Protein AF-A0ABD7FSV1-F1 (afdb_monomer_lite)

Sequence (72 aa):
MRVKIKQNENGERYFIIPDEFQKDLSWNEGDLIEWIDNGDSCWTLKKLCQQDALELKAIENSGLKSDYKQSD

Organism: NCBI:txid650003

Foldseek 3Di:
DDWDWDADPVRDIDTDDDPVCCVVLVPDPPFDWDWDDPVPPDIDIGTDDPVVVVVVVVCVVVVNDDPPPPDD

Radius of gyration: 14.55 Å; chains: 1; bounding box: 27×32×31 Å

Structure (mmCIF, N/CA/C/O backbone):
data_AF-A0ABD7FSV1-F1
#
_entry.id   AF-A0ABD7FSV1-F1
#
loop_
_atom_site.group_PDB
_atom_site.id
_atom_site.type_symbol
_atom_site.label_atom_id
_atom_site.label_alt_id
_atom_site.label_comp_id
_atom_site.label_asym_id
_atom_site.label_entity_id
_atom_site.label_seq_id
_atom_site.pdbx_PDB_ins_code
_atom_site.Cartn_x
_atom_site.Cartn_y
_atom_site.Cartn_z
_atom_site.occupancy
_atom_site.B_iso_or_equiv
_atom_site.auth_seq_id
_atom_site.auth_comp_id
_atom_site.auth_asym_id
_atom_site.auth_atom_id
_atom_site.pdbx_PDB_model_num
ATOM 1 N N . MET A 1 1 ? 0.077 -10.871 -10.262 1.00 85.94 1 MET A N 1
ATOM 2 C CA . MET A 1 1 ? -1.195 -10.210 -10.636 1.00 85.94 1 MET A CA 1
ATOM 3 C C . MET A 1 1 ? -0.903 -8.922 -11.405 1.00 85.94 1 MET A C 1
ATOM 5 O O . MET A 1 1 ? 0.180 -8.380 -11.240 1.00 85.94 1 MET A O 1
ATOM 9 N N . ARG A 1 2 ? -1.827 -8.431 -12.243 1.00 91.75 2 ARG A N 1
ATOM 10 C CA . ARG A 1 2 ? -1.760 -7.084 -12.837 1.00 91.75 2 ARG A CA 1
ATOM 11 C C . ARG A 1 2 ? -3.006 -6.289 -12.454 1.00 91.75 2 ARG A C 1
ATOM 13 O O . ARG A 1 2 ? -4.106 -6.822 -12.549 1.00 91.75 2 ARG A O 1
ATOM 20 N N . VAL A 1 3 ? -2.827 -5.027 -12.079 1.00 94.19 3 VAL A N 1
ATOM 21 C CA . VAL A 1 3 ? -3.916 -4.079 -11.798 1.00 94.19 3 VAL A CA 1
ATOM 22 C C . VAL A 1 3 ? -3.834 -2.896 -12.758 1.00 94.19 3 VAL A C 1
ATOM 24 O O . VAL A 1 3 ? -2.779 -2.620 -13.330 1.00 94.19 3 VAL A O 1
ATOM 27 N N . LYS A 1 4 ? -4.957 -2.209 -12.970 1.00 95.94 4 LYS A N 1
ATOM 28 C CA . LYS A 1 4 ? -5.002 -0.992 -13.789 1.00 95.94 4 LYS A CA 1
ATOM 29 C C . LYS A 1 4 ? -4.830 0.230 -12.896 1.00 95.94 4 LYS A C 1
ATOM 31 O O . LYS A 1 4 ? -5.567 0.376 -11.923 1.00 95.94 4 LYS A O 1
ATOM 36 N N . ILE A 1 5 ? -3.914 1.115 -13.277 1.00 95.88 5 ILE A N 1
ATOM 37 C CA . ILE A 1 5 ? -3.822 2.453 -12.695 1.00 95.88 5 ILE A CA 1
ATOM 38 C C . ILE A 1 5 ? -4.967 3.300 -13.257 1.00 95.88 5 ILE A C 1
ATOM 40 O O . ILE A 1 5 ? -5.187 3.337 -14.469 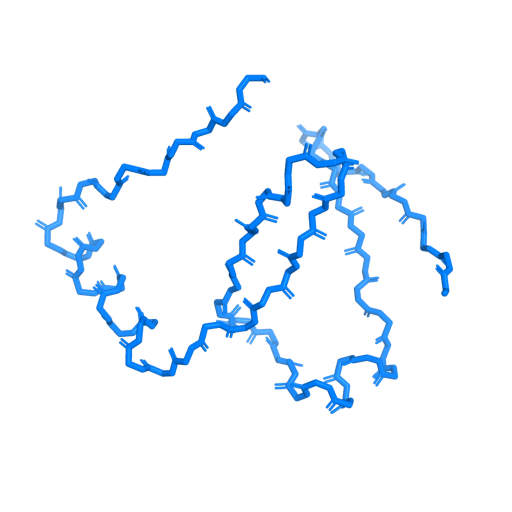1.00 95.88 5 ILE A O 1
ATOM 44 N N . LYS A 1 6 ? -5.707 3.949 -12.368 1.00 97.56 6 LYS A N 1
ATOM 45 C CA . LYS A 1 6 ? -6.764 4.914 -12.664 1.00 97.56 6 LYS A CA 1
ATOM 46 C C . LYS A 1 6 ? -6.275 6.319 -12.325 1.00 97.56 6 LYS A C 1
ATOM 48 O O . LYS A 1 6 ? -5.283 6.481 -11.618 1.00 97.56 6 LYS A O 1
ATOM 53 N N . GLN A 1 7 ? -6.986 7.319 -12.825 1.00 97.88 7 GLN A N 1
ATOM 54 C CA . GLN A 1 7 ? -6.758 8.724 -12.510 1.00 97.88 7 GLN A CA 1
ATOM 55 C C . GLN A 1 7 ? -8.062 9.320 -11.975 1.00 97.88 7 GLN A C 1
ATOM 57 O O . GLN A 1 7 ? -9.130 8.992 -12.498 1.00 97.88 7 GLN A O 1
ATOM 62 N N . ASN A 1 8 ? -7.997 10.116 -10.909 1.00 96.38 8 ASN A N 1
ATOM 63 C CA . ASN A 1 8 ? -9.156 10.849 -10.394 1.00 96.38 8 ASN A CA 1
ATOM 64 C C . ASN A 1 8 ? -9.292 12.226 -11.075 1.00 96.38 8 ASN A C 1
ATOM 66 O O . ASN A 1 8 ? -8.479 12.600 -11.920 1.00 96.38 8 ASN A O 1
ATOM 70 N N . GLU A 1 9 ? -10.326 12.982 -10.707 1.00 97.38 9 GLU A N 1
ATOM 71 C CA . GLU A 1 9 ? -10.619 14.311 -11.270 1.00 97.38 9 GLU A CA 1
ATOM 72 C C . GLU A 1 9 ? -9.518 15.348 -10.981 1.00 97.38 9 GLU A C 1
ATOM 74 O O . GLU A 1 9 ? -9.323 16.269 -11.770 1.00 97.38 9 GLU A O 1
ATOM 79 N N . ASN A 1 10 ? -8.744 15.153 -9.907 1.00 96.25 10 ASN A N 1
ATOM 80 C CA . ASN A 1 10 ? -7.607 16.002 -9.530 1.00 96.25 10 ASN A CA 1
ATOM 81 C C . ASN A 1 10 ? -6.320 15.647 -10.293 1.00 96.25 10 ASN A C 1
ATOM 83 O O . ASN A 1 10 ? -5.284 16.282 -10.110 1.00 96.25 10 ASN A O 1
ATOM 87 N N . GLY A 1 11 ? -6.365 14.617 -11.140 1.00 95.56 11 GLY A N 1
ATOM 88 C CA . GLY A 1 11 ? -5.220 14.138 -11.897 1.00 95.56 11 GLY A CA 1
ATOM 89 C C . GLY A 1 11 ? -4.319 13.156 -11.141 1.00 95.56 11 GLY A C 1
ATOM 90 O O . GLY A 1 11 ? -3.320 12.712 -11.711 1.00 95.56 11 GLY A O 1
ATOM 91 N N . GLU A 1 12 ? -4.669 12.766 -9.916 1.00 96.19 12 GLU A N 1
ATOM 92 C CA . GLU A 1 12 ? -3.892 11.836 -9.096 1.00 96.19 12 GLU A CA 1
ATOM 93 C C . GLU A 1 12 ? -4.096 10.397 -9.563 1.00 96.19 12 GLU A C 1
ATOM 95 O O . GLU A 1 12 ? -5.205 9.975 -9.911 1.00 96.19 12 GLU A O 1
ATOM 100 N N . ARG A 1 13 ? -3.009 9.625 -9.556 1.00 95.62 13 ARG A N 1
ATOM 101 C CA . ARG A 1 13 ? -3.017 8.227 -9.981 1.00 95.62 13 ARG A CA 1
ATOM 102 C C . ARG A 1 13 ? -3.201 7.308 -8.786 1.00 95.62 13 ARG A C 1
ATOM 104 O O . ARG A 1 13 ? -2.493 7.431 -7.795 1.00 95.62 13 ARG A O 1
ATOM 111 N N . TYR A 1 14 ? -4.101 6.344 -8.918 1.00 94.88 14 TYR A N 1
ATOM 112 C CA . TYR A 1 14 ? -4.370 5.350 -7.884 1.00 94.88 14 TYR A CA 1
ATOM 113 C C . TYR A 1 14 ? -4.682 3.989 -8.503 1.00 94.88 14 TYR A C 1
ATOM 115 O O . TYR A 1 14 ? -4.998 3.870 -9.688 1.00 94.88 14 TYR A O 1
ATOM 123 N N . PHE A 1 15 ? -4.620 2.940 -7.697 1.00 94.88 15 PHE A N 1
ATOM 124 C CA . PHE A 1 15 ? -5.130 1.622 -8.052 1.00 94.88 15 PHE A CA 1
ATOM 125 C C . PHE A 1 15 ? -5.914 1.054 -6.878 1.00 94.88 15 PHE A C 1
ATOM 127 O O . PHE A 1 15 ? -5.774 1.505 -5.745 1.00 94.88 15 PHE A O 1
ATOM 134 N N . ILE A 1 16 ? -6.775 0.087 -7.171 1.00 93.69 16 ILE A N 1
ATOM 135 C CA . ILE A 1 16 ? -7.570 -0.592 -6.151 1.00 93.69 16 ILE A CA 1
ATOM 136 C C . ILE A 1 16 ? -6.819 -1.847 -5.728 1.00 93.69 16 ILE A C 1
ATOM 138 O O . ILE A 1 16 ? -6.409 -2.625 -6.596 1.00 93.69 16 ILE A O 1
ATOM 142 N N . ILE A 1 17 ? -6.641 -2.025 -4.417 1.00 92.56 17 ILE A N 1
ATOM 143 C CA . ILE A 1 17 ? -6.115 -3.264 -3.845 1.00 92.56 17 ILE A CA 1
ATOM 144 C C . ILE A 1 17 ? -7.169 -4.357 -4.041 1.00 92.56 17 ILE A C 1
ATOM 146 O O . ILE A 1 17 ? -8.302 -4.179 -3.602 1.00 92.56 17 ILE A O 1
ATOM 150 N N . PRO A 1 18 ? -6.840 -5.466 -4.715 1.00 94.00 18 PRO A N 1
ATOM 151 C CA . PRO A 1 18 ? -7.799 -6.543 -4.936 1.00 94.00 18 PRO A CA 1
ATOM 152 C C . PRO A 1 18 ? -8.181 -7.251 -3.636 1.00 94.00 18 PRO A C 1
ATOM 154 O O . PRO A 1 18 ? -7.323 -7.478 -2.782 1.00 94.00 18 PRO A O 1
ATOM 157 N N . ASP A 1 19 ? -9.452 -7.643 -3.523 1.00 92.44 19 ASP A N 1
ATOM 158 C CA . ASP A 1 19 ? -10.048 -8.204 -2.303 1.00 92.44 19 ASP A CA 1
ATOM 159 C C . ASP A 1 19 ? -9.270 -9.392 -1.720 1.00 92.44 19 ASP A C 1
ATOM 161 O O . ASP A 1 19 ? -9.234 -9.567 -0.503 1.00 92.44 19 ASP A O 1
ATOM 165 N N . GLU A 1 20 ? -8.654 -10.220 -2.572 1.00 93.88 20 GLU A N 1
ATOM 166 C CA . GLU A 1 20 ? -7.825 -11.348 -2.130 1.00 93.88 20 GLU A CA 1
ATOM 167 C C . GLU A 1 20 ? -6.621 -10.878 -1.306 1.00 93.88 20 GLU A C 1
ATOM 169 O O . GLU A 1 20 ? -6.427 -11.337 -0.185 1.00 93.88 20 GLU A O 1
ATOM 174 N N . PHE A 1 21 ? -5.888 -9.871 -1.785 1.00 91.94 21 PHE A N 1
ATOM 175 C CA . PHE A 1 21 ? -4.736 -9.329 -1.069 1.00 91.94 21 PHE A CA 1
ATOM 176 C C . PHE A 1 21 ? -5.144 -8.511 0.143 1.00 91.94 21 PHE A C 1
ATOM 178 O O . PHE A 1 21 ? -4.451 -8.534 1.156 1.00 91.94 21 PHE A O 1
ATOM 185 N N . GLN A 1 22 ? -6.276 -7.813 0.064 1.00 92.38 22 GLN A N 1
ATOM 186 C CA . GLN A 1 22 ? -6.806 -7.089 1.208 1.00 92.38 22 GLN A CA 1
ATOM 187 C C . GLN A 1 22 ? -7.061 -8.038 2.392 1.00 92.38 22 GLN A C 1
ATOM 189 O O . GLN A 1 22 ? -6.667 -7.741 3.520 1.00 92.38 22 GLN A O 1
ATOM 194 N N . LYS A 1 23 ? -7.660 -9.207 2.125 1.00 93.12 23 LYS A N 1
ATOM 195 C CA . LYS A 1 23 ? -7.925 -10.241 3.135 1.00 93.12 23 LYS A CA 1
ATO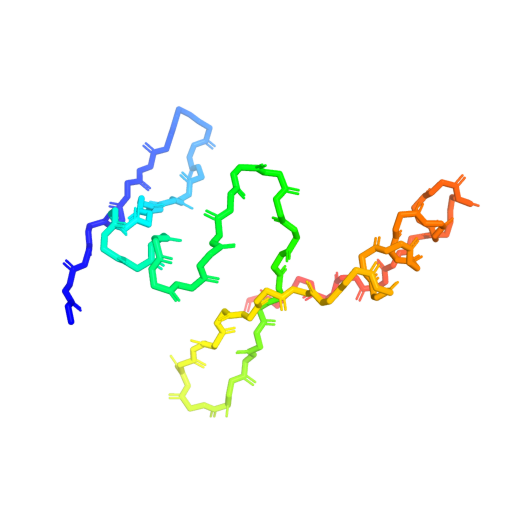M 196 C C . LYS A 1 23 ? -6.646 -10.923 3.605 1.00 93.12 23 LYS A C 1
ATOM 198 O O . LYS A 1 23 ? -6.407 -10.974 4.810 1.00 93.12 23 LYS A O 1
ATOM 203 N N . ASP A 1 24 ? -5.814 -11.386 2.676 1.00 94.88 24 ASP A N 1
ATOM 204 C CA . ASP A 1 24 ? -4.596 -12.141 2.992 1.00 94.88 24 ASP A CA 1
ATOM 205 C C . ASP A 1 24 ? -3.596 -11.309 3.803 1.00 94.88 24 ASP A C 1
ATOM 207 O O . ASP A 1 24 ? -2.953 -11.816 4.720 1.00 94.88 24 ASP A O 1
ATOM 211 N N . LEU A 1 25 ? -3.498 -10.010 3.509 1.00 92.19 25 LEU A N 1
ATOM 212 C CA . LEU A 1 25 ? -2.626 -9.084 4.230 1.00 92.19 25 LEU A CA 1
ATOM 213 C C . LEU A 1 25 ? -3.311 -8.435 5.439 1.00 92.19 25 LEU A C 1
ATOM 215 O O . LEU A 1 25 ? -2.655 -7.719 6.197 1.00 92.19 25 LEU A O 1
ATOM 219 N N . SER A 1 26 ? -4.614 -8.670 5.634 1.00 93.50 26 SER A N 1
ATOM 220 C CA . SER A 1 26 ? -5.429 -8.016 6.667 1.00 93.50 26 SER A CA 1
ATOM 221 C C . SER A 1 26 ? -5.309 -6.485 6.625 1.00 93.50 26 SER A C 1
ATOM 223 O O . SER A 1 26 ? -5.086 -5.830 7.652 1.00 93.50 26 SER A O 1
ATOM 225 N N . TRP A 1 27 ? -5.395 -5.915 5.421 1.00 93.38 27 TRP A N 1
ATOM 226 C CA . TRP A 1 27 ? -5.417 -4.470 5.194 1.00 93.38 27 TRP A CA 1
ATOM 227 C C . TRP A 1 27 ? -6.855 -3.966 5.227 1.00 93.38 27 TRP A C 1
ATOM 229 O O . TRP A 1 27 ? -7.733 -4.497 4.557 1.00 93.38 27 TRP A O 1
ATOM 239 N N . ASN A 1 28 ? -7.099 -2.910 5.982 1.00 91.19 28 ASN A N 1
ATOM 240 C CA . ASN A 1 28 ? -8.388 -2.253 6.098 1.00 91.19 28 ASN A CA 1
ATOM 241 C C . ASN A 1 28 ? -8.242 -0.783 5.707 1.00 91.19 28 ASN A C 1
ATOM 243 O O . ASN A 1 28 ? -7.150 -0.213 5.737 1.00 91.19 28 ASN A O 1
ATOM 247 N N . GLU A 1 29 ? -9.357 -0.159 5.342 1.00 90.88 29 GLU A N 1
ATOM 248 C CA . GLU A 1 29 ? -9.379 1.283 5.118 1.00 90.88 29 GLU A CA 1
ATOM 249 C C . GLU A 1 29 ? -8.892 2.027 6.371 1.00 90.88 29 GLU A C 1
ATOM 251 O O . GLU A 1 29 ? -9.280 1.708 7.496 1.00 90.88 29 GLU A O 1
ATOM 256 N N . GLY A 1 30 ? -8.014 3.011 6.170 1.00 89.44 30 GLY A N 1
ATOM 257 C CA . GLY A 1 30 ? -7.397 3.782 7.251 1.00 89.44 30 GLY A CA 1
ATOM 258 C C . GLY A 1 30 ? -6.122 3.174 7.848 1.00 89.44 30 GLY A C 1
ATOM 259 O O . GLY A 1 30 ? -5.475 3.839 8.660 1.00 89.44 30 GLY A O 1
ATOM 260 N N . ASP A 1 31 ? -5.720 1.963 7.447 1.00 91.50 31 ASP A N 1
ATOM 261 C CA . ASP A 1 31 ? -4.391 1.447 7.780 1.00 91.50 31 ASP A CA 1
ATOM 262 C C . ASP A 1 31 ? -3.300 2.294 7.112 1.00 91.50 31 ASP A C 1
ATOM 264 O O . ASP A 1 31 ? -3.391 2.647 5.934 1.00 91.50 31 ASP A O 1
ATOM 268 N N . LEU A 1 32 ? -2.240 2.596 7.865 1.00 92.25 32 LEU A N 1
ATOM 269 C CA . LEU A 1 32 ? -1.075 3.286 7.323 1.00 92.25 32 LEU A CA 1
ATOM 270 C C . LEU A 1 32 ? -0.133 2.284 6.653 1.00 92.25 32 LEU A C 1
ATOM 272 O O . LEU A 1 32 ? 0.156 1.212 7.193 1.00 92.25 32 LEU A O 1
ATOM 276 N N . ILE A 1 33 ? 0.364 2.667 5.483 1.00 92.38 33 ILE A N 1
ATOM 277 C CA . ILE A 1 33 ? 1.333 1.899 4.710 1.00 92.38 33 ILE A CA 1
ATOM 278 C C . ILE A 1 33 ? 2.578 2.739 4.443 1.00 92.38 33 ILE A C 1
ATOM 280 O O . ILE A 1 33 ? 2.511 3.960 4.319 1.00 92.38 33 ILE A O 1
ATOM 284 N N . GLU A 1 34 ? 3.703 2.058 4.322 1.00 92.88 34 GLU A N 1
ATOM 285 C CA . GLU A 1 34 ? 4.987 2.610 3.926 1.00 92.88 34 GLU A CA 1
ATOM 286 C C . GLU A 1 34 ? 5.312 2.178 2.496 1.00 92.88 34 GLU A C 1
ATOM 288 O O . GLU A 1 34 ? 5.107 1.017 2.124 1.00 92.88 34 GLU A O 1
ATOM 293 N N . TRP A 1 35 ? 5.832 3.123 1.714 1.00 92.94 35 TRP A N 1
ATOM 294 C CA . TRP A 1 35 ? 6.418 2.879 0.402 1.00 92.94 35 TRP A CA 1
ATOM 295 C C . TRP A 1 35 ? 7.933 2.806 0.544 1.00 92.94 35 TRP A C 1
ATOM 297 O O . TRP A 1 35 ? 8.562 3.770 0.972 1.00 92.94 35 TRP A O 1
ATOM 307 N N . ILE A 1 36 ? 8.512 1.674 0.162 1.00 95.25 36 ILE A N 1
ATOM 308 C CA . ILE A 1 36 ? 9.953 1.437 0.229 1.00 95.25 36 ILE A CA 1
ATOM 309 C C . ILE A 1 36 ? 10.473 1.315 -1.202 1.00 95.25 36 ILE A C 1
ATOM 311 O O . ILE A 1 36 ? 10.037 0.428 -1.939 1.00 95.25 36 ILE A O 1
ATOM 315 N N . ASP A 1 37 ? 11.386 2.204 -1.588 1.00 95.38 37 ASP A N 1
ATOM 316 C CA . ASP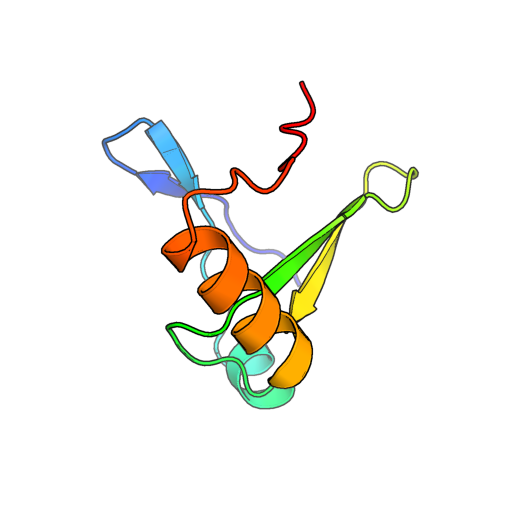 A 1 37 ? 12.145 2.080 -2.834 1.00 95.38 37 ASP A CA 1
ATOM 317 C C . ASP A 1 37 ? 13.203 0.985 -2.663 1.00 95.38 37 ASP A C 1
ATOM 319 O O . ASP A 1 37 ? 14.047 1.052 -1.765 1.00 95.38 37 ASP A O 1
ATOM 323 N N . ASN A 1 38 ? 13.151 -0.038 -3.514 1.00 96.31 38 ASN A N 1
ATOM 324 C CA . ASN A 1 38 ? 14.098 -1.147 -3.469 1.00 96.31 38 ASN A CA 1
ATOM 325 C C . ASN A 1 38 ? 15.385 -0.854 -4.269 1.00 96.31 38 ASN A C 1
ATOM 327 O O . ASN A 1 38 ? 16.315 -1.660 -4.246 1.00 96.31 38 ASN A O 1
ATOM 331 N N . GLY A 1 39 ? 15.461 0.275 -4.986 1.00 96.00 39 GLY A N 1
ATOM 332 C CA . GLY A 1 39 ? 16.619 0.669 -5.795 1.00 96.00 39 GLY A CA 1
ATOM 333 C C . GLY A 1 39 ? 16.749 -0.077 -7.128 1.00 96.00 39 GLY A C 1
ATOM 334 O O . GLY A 1 39 ? 17.750 0.070 -7.827 1.00 96.00 39 GLY A O 1
ATOM 335 N N . ASP A 1 40 ? 15.746 -0.869 -7.503 1.00 95.44 40 ASP A N 1
ATOM 336 C CA . ASP A 1 40 ? 15.699 -1.691 -8.719 1.00 95.44 40 ASP A CA 1
ATOM 337 C C . ASP A 1 40 ? 14.511 -1.320 -9.627 1.00 95.44 40 ASP A C 1
ATOM 339 O O . ASP A 1 40 ? 14.036 -2.124 -10.430 1.00 95.44 40 ASP A O 1
ATOM 343 N N . SER A 1 41 ? 14.029 -0.076 -9.506 1.00 93.81 41 SER A N 1
ATOM 344 C CA . SER A 1 41 ? 12.784 0.415 -10.125 1.00 93.81 41 SER A CA 1
ATOM 345 C C . SER A 1 41 ? 11.517 -0.316 -9.660 1.00 93.81 41 SER A C 1
ATOM 347 O O . SER A 1 41 ? 10.454 -0.141 -10.261 1.00 93.81 41 SER A O 1
ATOM 349 N N . CYS A 1 42 ? 11.600 -1.108 -8.588 1.00 94.50 42 CYS A N 1
ATOM 350 C CA . CYS A 1 42 ? 10.451 -1.683 -7.908 1.00 94.50 42 CYS A CA 1
ATOM 351 C C . CYS A 1 42 ? 10.248 -1.025 -6.542 1.00 94.50 42 CYS A C 1
ATOM 353 O O . CYS A 1 42 ? 11.181 -0.564 -5.888 1.00 94.50 42 CYS A O 1
ATOM 355 N N . TRP A 1 43 ? 8.993 -1.028 -6.105 1.00 94.75 43 TRP A N 1
ATOM 356 C CA . TRP A 1 43 ? 8.583 -0.492 -4.815 1.00 94.75 43 TRP A CA 1
ATOM 357 C C . TRP A 1 43 ? 7.900 -1.579 -3.998 1.00 94.75 43 TRP A C 1
ATOM 359 O O . TRP A 1 43 ? 7.113 -2.367 -4.531 1.00 94.75 43 TRP A O 1
ATOM 369 N N . THR A 1 44 ? 8.170 -1.594 -2.698 1.00 94.75 44 THR A N 1
ATOM 370 C CA . THR A 1 44 ? 7.476 -2.443 -1.732 1.00 94.75 44 THR A CA 1
ATOM 371 C C . THR A 1 44 ? 6.463 -1.601 -0.968 1.00 94.75 44 THR A C 1
ATOM 373 O O . THR A 1 44 ? 6.816 -0.558 -0.425 1.00 94.75 44 THR A O 1
ATOM 376 N N . LEU A 1 45 ? 5.212 -2.063 -0.891 1.00 94.75 45 LEU A N 1
ATOM 377 C CA . LEU A 1 45 ? 4.228 -1.500 0.032 1.00 94.75 45 LEU A CA 1
ATOM 378 C C . LEU A 1 45 ? 4.146 -2.400 1.262 1.00 94.75 45 LEU A C 1
ATOM 380 O O . LEU A 1 45 ? 3.902 -3.603 1.142 1.00 94.75 45 LEU A O 1
ATOM 384 N N . LYS A 1 46 ? 4.310 -1.818 2.446 1.00 93.44 46 LYS A N 1
ATOM 385 C CA . LYS A 1 46 ? 4.283 -2.540 3.718 1.00 93.44 46 LYS A CA 1
ATOM 386 C C . LYS A 1 46 ? 3.306 -1.868 4.673 1.00 93.44 46 LYS A C 1
ATOM 388 O O . LYS A 1 46 ? 3.376 -0.663 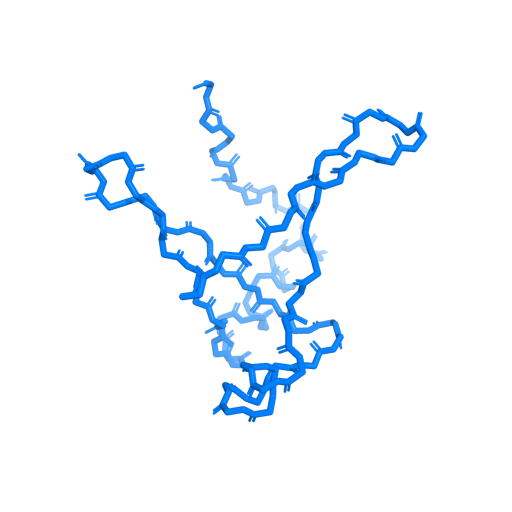4.876 1.00 93.44 46 LYS A O 1
ATOM 393 N N . LYS A 1 47 ? 2.418 -2.641 5.301 1.00 93.75 47 LYS A N 1
ATOM 394 C CA . LYS A 1 47 ? 1.577 -2.124 6.388 1.00 93.75 47 LYS A CA 1
ATOM 395 C C . LYS A 1 47 ? 2.445 -1.793 7.594 1.00 93.75 47 LYS A C 1
ATOM 397 O O . LYS A 1 47 ? 3.239 -2.628 8.035 1.00 93.75 47 LYS A O 1
ATOM 402 N N . LEU A 1 48 ? 2.283 -0.583 8.113 1.00 93.06 48 LEU A N 1
ATOM 403 C CA . LEU A 1 48 ? 2.956 -0.167 9.332 1.00 93.06 48 LEU A CA 1
ATOM 404 C C . LEU A 1 48 ? 2.385 -0.922 10.525 1.00 93.06 48 LEU A C 1
ATOM 406 O O . LEU A 1 48 ? 1.187 -1.221 10.588 1.00 93.06 48 LEU A O 1
ATOM 410 N N . CYS A 1 49 ? 3.251 -1.239 11.485 1.00 90.44 49 CYS A N 1
ATOM 411 C CA . CYS A 1 49 ? 2.769 -1.794 12.734 1.00 90.44 49 CYS A CA 1
ATOM 412 C C . CYS A 1 49 ? 2.069 -0.702 13.553 1.00 90.44 49 CYS A C 1
ATOM 414 O O . CYS A 1 49 ? 2.220 0.497 13.307 1.00 90.44 49 CYS A O 1
ATOM 416 N N . GLN A 1 50 ? 1.285 -1.121 14.544 1.00 86.81 50 GLN A N 1
ATOM 417 C CA . GLN A 1 50 ? 0.528 -0.185 15.369 1.00 86.81 50 GLN A CA 1
ATOM 418 C C . GLN A 1 50 ? 1.433 0.821 16.093 1.00 86.81 50 GLN A C 1
ATOM 420 O O . GLN A 1 50 ? 1.044 1.975 16.238 1.00 86.81 50 GLN A O 1
ATOM 425 N N . GLN A 1 51 ? 2.629 0.398 16.510 1.00 88.44 51 GLN A N 1
ATOM 426 C CA . GLN A 1 51 ? 3.591 1.269 17.181 1.00 88.44 51 GLN A CA 1
ATOM 427 C C . GLN A 1 51 ? 4.070 2.389 16.245 1.00 88.44 51 GLN A C 1
ATOM 429 O O . GLN A 1 51 ? 3.876 3.560 16.560 1.00 88.44 51 GLN A O 1
ATOM 434 N N . ASP A 1 52 ? 4.569 2.041 15.057 1.00 89.62 52 ASP A N 1
ATOM 435 C CA . ASP A 1 52 ? 5.047 3.016 14.064 1.00 89.62 52 ASP A CA 1
ATOM 436 C C . ASP A 1 52 ? 3.923 3.974 13.630 1.00 89.62 52 ASP A C 1
ATOM 438 O O . ASP A 1 52 ? 4.114 5.182 13.494 1.00 89.62 52 ASP A O 1
ATOM 442 N N . ALA A 1 53 ? 2.704 3.448 13.469 1.00 87.75 53 ALA A N 1
ATOM 443 C CA . ALA A 1 53 ? 1.534 4.250 13.131 1.00 87.75 53 ALA A CA 1
ATOM 444 C C . ALA A 1 53 ? 1.164 5.258 14.236 1.00 87.75 53 ALA A C 1
ATOM 446 O O . ALA A 1 53 ? 0.717 6.365 13.931 1.00 87.75 53 ALA A O 1
ATOM 447 N N . LEU A 1 54 ? 1.318 4.888 15.512 1.00 87.75 54 LEU A N 1
ATOM 448 C CA . LEU A 1 54 ? 1.085 5.790 16.644 1.00 87.75 54 LEU A CA 1
ATOM 449 C C . LEU A 1 54 ? 2.160 6.874 16.726 1.00 87.75 54 LEU A C 1
ATOM 451 O O . LEU A 1 54 ? 1.830 8.029 16.989 1.00 87.75 54 LEU A O 1
ATOM 455 N N . GLU A 1 55 ? 3.417 6.526 16.464 1.00 87.69 55 GLU A N 1
ATOM 456 C CA . GLU A 1 55 ? 4.531 7.475 16.461 1.00 87.69 55 GLU A CA 1
ATOM 457 C C . GLU A 1 55 ? 4.372 8.530 15.363 1.00 87.69 55 GLU A C 1
ATOM 459 O O . GLU A 1 55 ? 4.469 9.724 15.650 1.00 87.69 55 GLU A O 1
ATOM 464 N N . LEU A 1 56 ? 4.010 8.128 14.140 1.00 84.62 56 LEU A N 1
ATOM 465 C CA . LEU A 1 56 ? 3.724 9.071 13.053 1.00 84.62 56 LEU A CA 1
ATOM 466 C C . LEU A 1 56 ? 2.584 10.028 13.405 1.00 84.62 56 LEU A C 1
ATOM 468 O O . LEU A 1 56 ? 2.712 11.238 13.224 1.00 84.62 56 LEU A O 1
ATOM 472 N N . LYS A 1 57 ? 1.490 9.503 13.968 1.00 83.81 57 LYS A N 1
ATOM 473 C CA . LYS A 1 57 ? 0.354 10.324 14.409 1.00 83.81 57 LYS A CA 1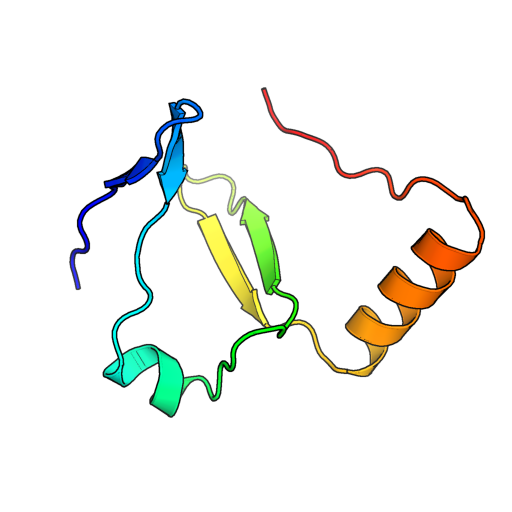
ATOM 474 C C . LYS A 1 57 ? 0.749 11.285 15.531 1.00 83.81 57 LYS A C 1
ATOM 476 O O . LYS A 1 57 ? 0.266 12.413 15.569 1.00 83.81 57 LYS A O 1
ATOM 481 N N . ALA A 1 58 ? 1.614 10.866 16.454 1.00 84.06 58 ALA A N 1
ATOM 482 C CA . ALA A 1 58 ? 2.108 11.730 17.522 1.00 84.06 58 ALA A CA 1
ATOM 483 C C . ALA A 1 58 ? 2.987 12.868 16.975 1.00 84.06 58 ALA A C 1
ATOM 485 O O . ALA A 1 58 ? 2.848 14.009 17.419 1.00 84.06 58 ALA A O 1
ATOM 486 N N . ILE A 1 59 ? 3.837 12.579 15.984 1.00 82.06 59 ILE A N 1
ATOM 487 C CA . ILE A 1 59 ? 4.688 13.570 15.313 1.00 82.06 59 ILE A CA 1
ATOM 488 C C . ILE A 1 59 ? 3.832 14.579 14.539 1.00 82.06 59 ILE A C 1
ATOM 490 O O . ILE A 1 59 ? 3.996 15.783 14.740 1.00 82.06 59 ILE A O 1
ATOM 494 N N . GLU A 1 60 ? 2.865 14.116 13.746 1.00 80.75 60 GLU A N 1
ATOM 495 C CA . GLU A 1 60 ? 1.949 14.986 12.998 1.00 80.75 60 GLU A CA 1
ATOM 496 C C . GLU A 1 60 ? 1.171 15.927 13.935 1.00 80.75 60 GLU A C 1
ATOM 498 O O . GLU A 1 60 ? 1.151 17.142 13.730 1.00 80.75 60 GLU A O 1
ATOM 503 N N . ASN A 1 61 ? 0.629 15.394 15.037 1.00 76.31 61 ASN A N 1
ATOM 504 C CA . ASN A 1 61 ? -0.077 16.183 16.053 1.00 76.31 61 ASN A CA 1
ATOM 505 C C . ASN A 1 61 ? 0.827 17.187 16.789 1.00 76.31 61 ASN A C 1
ATOM 507 O O . ASN A 1 61 ? 0.337 18.188 17.309 1.00 76.31 61 ASN A O 1
ATOM 511 N N . SER A 1 62 ? 2.138 16.936 16.843 1.00 78.12 62 SER A N 1
ATOM 512 C CA . SER A 1 62 ? 3.115 17.843 17.457 1.00 78.12 62 SER A CA 1
ATOM 513 C C . SER A 1 62 ? 3.531 19.005 16.543 1.00 78.12 62 SER A C 1
ATOM 515 O O . SER A 1 62 ? 4.286 19.879 16.968 1.00 78.12 62 SER A O 1
ATOM 517 N N . GLY A 1 63 ? 3.047 19.040 15.293 1.00 64.62 63 GLY A N 1
ATOM 518 C CA . GLY A 1 63 ? 3.386 20.071 14.307 1.00 64.62 63 GLY A CA 1
ATOM 519 C C . GLY A 1 63 ? 4.806 19.953 13.742 1.00 64.62 63 GLY A C 1
ATOM 520 O O . GLY A 1 63 ? 5.244 20.817 12.979 1.00 64.62 63 GLY A O 1
ATOM 521 N N . LEU A 1 64 ? 5.527 18.886 14.091 1.00 61.75 64 LEU A N 1
ATOM 522 C CA . LEU A 1 64 ? 6.786 18.520 13.463 1.00 61.75 64 LEU A CA 1
ATOM 523 C C . LEU A 1 64 ? 6.463 17.884 12.110 1.00 61.75 64 LEU A C 1
ATOM 525 O O . LEU A 1 64 ? 5.828 16.834 12.041 1.00 61.75 64 LEU A O 1
ATOM 529 N N . LYS A 1 65 ? 6.876 18.532 11.016 1.00 56.53 65 LYS A N 1
ATOM 530 C CA . LYS A 1 65 ? 6.805 17.912 9.690 1.00 56.53 65 LYS A CA 1
ATOM 531 C C . LYS A 1 65 ? 7.711 16.686 9.709 1.00 56.53 65 LYS A C 1
ATOM 533 O O . LYS A 1 65 ? 8.910 16.828 9.928 1.00 56.53 65 LYS A O 1
ATOM 538 N N . SER A 1 66 ? 7.156 15.499 9.491 1.00 52.69 66 SER A N 1
ATOM 539 C CA . SER A 1 66 ? 7.985 14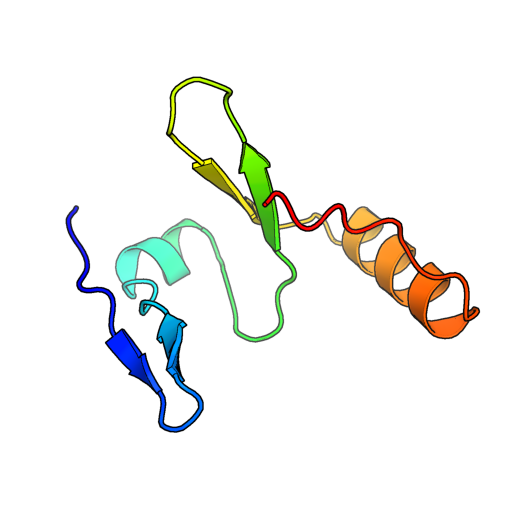.361 9.113 1.00 52.69 66 SER A CA 1
ATOM 540 C C . SER A 1 66 ? 8.596 14.667 7.749 1.00 52.69 66 SER A C 1
ATOM 542 O O . SER A 1 66 ? 7.906 15.147 6.845 1.00 52.69 66 SER A O 1
ATOM 544 N N . ASP A 1 67 ? 9.893 14.410 7.606 1.00 49.31 67 ASP A N 1
ATOM 545 C CA . ASP A 1 67 ? 10.611 14.544 6.341 1.00 49.31 67 ASP A CA 1
ATOM 546 C C . ASP A 1 67 ? 10.165 13.430 5.378 1.00 49.31 67 ASP A C 1
ATOM 548 O O . ASP A 1 67 ? 10.915 12.504 5.071 1.00 49.31 67 ASP A O 1
ATOM 552 N N . TYR A 1 68 ? 8.918 13.487 4.903 1.00 51.25 68 TYR A N 1
ATOM 553 C CA . TYR A 1 68 ? 8.498 12.720 3.739 1.00 51.25 68 TYR A CA 1
ATOM 554 C C . TYR A 1 68 ? 9.270 13.274 2.546 1.00 51.25 68 TYR A C 1
ATOM 556 O O . TYR A 1 68 ? 8.930 14.316 1.983 1.00 51.25 68 TYR A O 1
ATOM 564 N N . LYS A 1 69 ? 10.359 12.592 2.190 1.00 42.69 69 LYS A N 1
ATOM 565 C CA . LYS A 1 69 ? 11.080 12.857 0.953 1.00 42.69 69 LYS A CA 1
ATOM 566 C C . LYS A 1 69 ? 10.200 12.408 -0.201 1.00 42.69 69 LYS A C 1
ATOM 568 O O . LYS A 1 69 ? 10.123 11.227 -0.514 1.00 42.69 69 LYS A O 1
ATOM 573 N N . GLN A 1 70 ? 9.507 13.368 -0.791 1.00 37.62 70 GLN A N 1
ATOM 574 C CA . GLN A 1 70 ? 8.891 13.207 -2.093 1.00 37.62 70 GLN A CA 1
ATOM 575 C C . GLN A 1 70 ? 10.042 13.053 -3.096 1.00 37.62 70 GLN A C 1
ATOM 577 O O . GLN A 1 70 ? 10.790 14.001 -3.321 1.00 37.62 70 GLN A O 1
ATOM 582 N N . SER A 1 71 ? 10.279 11.831 -3.571 1.00 46.28 71 SER A N 1
ATOM 583 C CA . SER A 1 71 ? 11.251 11.560 -4.630 1.00 46.28 71 SER A CA 1
ATOM 584 C C . SER A 1 71 ? 10.729 12.162 -5.937 1.00 46.28 71 SER A C 1
ATOM 586 O O . SER A 1 71 ? 9.588 11.878 -6.311 1.00 46.28 71 SER A O 1
ATOM 588 N N . ASP A 1 72 ? 11.549 13.005 -6.571 1.00 37.75 72 ASP A N 1
ATOM 589 C CA . ASP A 1 72 ? 11.304 13.629 -7.883 1.00 37.75 72 ASP A CA 1
ATOM 590 C C . ASP A 1 72 ? 11.205 12.609 -9.034 1.00 37.75 72 ASP A C 1
ATOM 592 O O . ASP A 1 72 ? 11.936 11.588 -8.999 1.00 37.75 72 ASP A O 1
#

Secondary structure (DSSP, 8-state):
-----EE-TTS-EE-PPPHHHHHHTT--TT--EEEEE-SSS-EEEEEPPHHHHHHHHHHHHTT---------

pLDDT: mean 86.08, std 15.46, range [37.62, 97.88]